Protein AF-A0A967Z8V7-F1 (afdb_monomer_lite)

Secondary structure (DSSP, 8-state):
-PPP-THHHHHHHHHHTTT-------TT-TT--GGG-SEE-----TTGGGSHHHHHHHHHHHHHHSEESS-HHHHHHHSSTTHHHHHHHH-

Sequence (91 aa):
MPEPDADQAVVGEALARRGVEAELCVWNDPAIDWASYALCLLRTPWDYYRAPDAFLAWLAQTDSLTRLQNPLRTVRWNVHKSYLLELAREG

Foldseek 3Di:
DPPPPPCPVVVCVVCVVVVHDDDDDQLPDPVDDLLVDQEDEDDCNVCCVVPVVVVLVSLVVSVVRHHYPCDSVNCVCVVDPCVVVVVVVVD

Radius of gyration: 14.92 Å; chains: 1; bounding box: 36×37×38 Å

Structure (mmCIF, N/CA/C/O backbone):
data_AF-A0A967Z8V7-F1
#
_entry.id   AF-A0A967Z8V7-F1
#
loop_
_atom_site.group_PDB
_atom_site.id
_atom_site.type_symbol
_atom_site.label_atom_id
_atom_site.label_alt_id
_atom_site.label_comp_id
_atom_site.label_asym_id
_atom_site.label_entity_id
_atom_site.label_seq_id
_atom_site.pdbx_PDB_ins_code
_atom_site.Cartn_x
_atom_site.Cartn_y
_atom_site.Cartn_z
_atom_site.occupancy
_atom_site.B_iso_or_equiv
_atom_site.auth_seq_id
_atom_site.auth_comp_id
_atom_site.auth_asym_id
_atom_site.auth_atom_id
_atom_site.pdbx_PDB_model_num
ATOM 1 N N . MET A 1 1 ? 0.420 20.974 -9.749 1.00 44.22 1 MET A N 1
ATOM 2 C CA . MET A 1 1 ? -0.392 20.212 -8.778 1.00 44.22 1 MET A CA 1
ATOM 3 C C . MET A 1 1 ? -0.587 18.836 -9.389 1.00 44.22 1 MET A C 1
ATOM 5 O O . MET A 1 1 ? -0.828 18.824 -10.592 1.00 44.22 1 MET A O 1
ATOM 9 N N . PRO A 1 2 ? -0.400 17.714 -8.671 1.00 54.78 2 PRO A N 1
ATOM 10 C CA . PRO A 1 2 ? -0.834 16.431 -9.214 1.00 54.78 2 PRO A CA 1
ATOM 11 C C . PRO A 1 2 ? -2.314 16.579 -9.580 1.00 54.78 2 PRO A C 1
ATOM 13 O O . PRO A 1 2 ? -3.055 17.238 -8.846 1.00 54.78 2 PRO A O 1
ATOM 16 N N . GLU A 1 3 ? -2.717 16.075 -10.741 1.00 62.28 3 GLU A N 1
ATOM 17 C CA . GLU A 1 3 ? -4.131 16.069 -11.108 1.00 62.28 3 GLU A CA 1
ATOM 18 C C . GLU A 1 3 ? -4.918 15.324 -10.015 1.00 62.28 3 GLU A C 1
ATOM 20 O O . GLU A 1 3 ? -4.439 14.290 -9.534 1.00 62.28 3 GLU A O 1
ATOM 25 N N . PRO A 1 4 ? -6.075 15.848 -9.567 1.00 69.12 4 PRO A N 1
ATOM 26 C CA . PRO A 1 4 ? -6.927 15.121 -8.638 1.00 69.12 4 PRO A CA 1
ATOM 27 C C . PRO A 1 4 ? -7.304 13.772 -9.258 1.00 69.12 4 PRO A C 1
ATOM 29 O O . PRO A 1 4 ? -7.696 13.731 -10.425 1.00 69.12 4 PRO A O 1
ATOM 32 N N . ASP A 1 5 ? -7.193 12.681 -8.496 1.00 81.81 5 ASP A N 1
ATOM 33 C CA . ASP A 1 5 ? -7.662 11.370 -8.952 1.00 81.81 5 ASP A CA 1
ATOM 34 C C . ASP A 1 5 ? -9.179 11.446 -9.184 1.00 81.81 5 ASP A C 1
ATOM 36 O O . ASP A 1 5 ? -9.960 11.548 -8.236 1.00 81.81 5 ASP A O 1
ATOM 40 N N . ALA A 1 6 ? -9.595 11.424 -10.453 1.00 85.00 6 ALA A N 1
ATOM 41 C CA . ALA A 1 6 ? -10.999 11.517 -10.844 1.00 85.00 6 ALA A CA 1
ATOM 42 C C . ALA A 1 6 ? -11.844 10.369 -10.263 1.00 85.00 6 ALA A C 1
ATOM 44 O O . ALA A 1 6 ? -13.044 10.538 -10.035 1.00 85.00 6 ALA A O 1
ATOM 45 N N . ASP A 1 7 ? -11.218 9.228 -9.964 1.00 89.12 7 ASP A N 1
ATOM 46 C CA . ASP A 1 7 ? -11.896 8.080 -9.375 1.00 89.12 7 ASP A CA 1
ATOM 47 C C . ASP A 1 7 ? -12.125 8.243 -7.867 1.00 89.12 7 ASP A C 1
ATOM 49 O O . ASP A 1 7 ? -12.960 7.532 -7.304 1.00 89.12 7 ASP A O 1
ATOM 53 N N . GLN A 1 8 ? -11.409 9.151 -7.192 1.00 88.00 8 GLN A N 1
ATOM 54 C CA . GLN A 1 8 ? -11.413 9.255 -5.731 1.00 88.00 8 GLN A CA 1
ATOM 55 C C . GLN A 1 8 ? -12.830 9.432 -5.174 1.00 88.00 8 GLN A C 1
ATOM 57 O O . GLN A 1 8 ? -13.227 8.711 -4.257 1.00 88.00 8 GLN A O 1
ATOM 62 N N . ALA A 1 9 ? -13.604 10.361 -5.742 1.00 89.81 9 ALA A N 1
ATOM 63 C CA . ALA A 1 9 ? -14.972 10.625 -5.302 1.00 89.81 9 ALA A CA 1
ATOM 64 C C . ALA A 1 9 ? -15.886 9.416 -5.554 1.00 89.81 9 ALA A C 1
ATOM 66 O O . ALA A 1 9 ? -16.598 8.971 -4.657 1.00 89.81 9 ALA A O 1
ATOM 67 N N . VAL A 1 10 ? -15.805 8.825 -6.750 1.00 93.25 10 VAL A N 1
ATOM 68 C CA . VAL A 1 10 ? -16.642 7.684 -7.151 1.00 93.25 10 VAL A CA 1
ATOM 69 C C . VAL A 1 10 ? -16.373 6.461 -6.270 1.00 93.25 10 VAL A C 1
ATOM 71 O O . VAL A 1 10 ? -17.309 5.790 -5.823 1.00 93.25 10 VAL A O 1
ATOM 74 N N . VAL A 1 11 ? -15.100 6.174 -5.993 1.00 92.25 11 VAL A N 1
ATOM 75 C CA . VAL A 1 11 ? -14.684 5.072 -5.119 1.00 92.25 11 VAL A CA 1
ATOM 76 C C . VAL A 1 11 ? -15.103 5.349 -3.677 1.00 92.25 11 VAL A C 1
ATOM 78 O O . VAL A 1 11 ? -15.697 4.470 -3.051 1.00 92.25 11 VAL A O 1
ATOM 81 N N . GLY A 1 12 ? -14.875 6.565 -3.172 1.00 93.00 12 GLY A N 1
ATOM 82 C CA . GLY A 1 12 ? -15.287 6.974 -1.828 1.00 93.00 12 GLY A CA 1
ATOM 83 C C . GLY A 1 12 ? -16.793 6.811 -1.605 1.00 93.00 12 GLY A C 1
ATOM 84 O O . GLY A 1 12 ? -17.215 6.154 -0.656 1.00 93.00 12 GLY A O 1
ATOM 85 N N . GLU A 1 13 ? -17.622 7.299 -2.530 1.00 94.56 13 GLU A N 1
ATOM 86 C CA . GLU A 1 13 ? -19.081 7.139 -2.473 1.00 94.56 13 GLU A CA 1
ATOM 87 C C . GLU A 1 13 ? -19.522 5.670 -2.561 1.00 94.56 13 GLU A C 1
ATOM 89 O O . GLU A 1 13 ? -20.488 5.244 -1.919 1.00 94.56 13 GLU A O 1
ATOM 94 N N . ALA A 1 14 ? -18.848 4.860 -3.381 1.00 95.75 14 ALA A N 1
ATOM 95 C CA . ALA A 1 14 ? -19.144 3.436 -3.501 1.00 95.75 14 ALA A CA 1
ATOM 96 C C . ALA A 1 14 ? -18.814 2.648 -2.223 1.00 95.75 14 ALA A C 1
ATOM 98 O O . ALA A 1 14 ? -19.537 1.693 -1.913 1.00 95.75 14 ALA A O 1
ATOM 99 N N . LEU A 1 15 ? -17.759 3.040 -1.503 1.00 95.31 15 LEU A N 1
ATOM 100 C CA . LEU A 1 15 ? -17.374 2.482 -0.206 1.00 95.31 15 LEU A CA 1
ATOM 101 C C . LEU A 1 15 ? -18.334 2.943 0.897 1.00 95.31 15 LEU A C 1
ATOM 103 O O . LEU A 1 15 ? -18.891 2.100 1.602 1.00 95.31 15 LEU A O 1
ATOM 107 N N . ALA A 1 16 ? -18.648 4.239 0.955 1.00 95.94 16 ALA A N 1
ATOM 108 C CA . ALA A 1 16 ? -19.586 4.800 1.925 1.00 95.94 16 ALA A CA 1
ATOM 109 C C . ALA A 1 16 ? -20.983 4.160 1.822 1.00 95.94 16 ALA A C 1
ATOM 111 O O . ALA A 1 16 ? -21.565 3.763 2.830 1.00 95.94 16 ALA A O 1
ATOM 112 N N . ARG A 1 17 ? -21.500 3.943 0.601 1.00 97.88 17 ARG A N 1
ATOM 113 C CA . ARG A 1 17 ? -22.774 3.220 0.379 1.00 97.88 17 ARG A CA 1
ATOM 114 C C . ARG A 1 17 ? -22.766 1.771 0.872 1.00 97.88 17 ARG A C 1
ATOM 116 O O . ARG A 1 17 ? -23.830 1.190 1.054 1.00 97.88 17 ARG A O 1
ATOM 123 N N . ARG A 1 18 ? -21.586 1.178 1.060 1.00 97.19 18 ARG A N 1
ATOM 124 C CA . ARG A 1 18 ? -21.396 -0.168 1.623 1.00 97.19 18 ARG A CA 1
ATOM 125 C C . ARG A 1 18 ? -21.083 -0.140 3.123 1.00 97.19 18 ARG A C 1
ATOM 127 O O . ARG A 1 18 ? -20.786 -1.189 3.681 1.00 97.19 18 ARG A O 1
ATOM 134 N N . GLY A 1 19 ? -21.148 1.030 3.763 1.00 97.50 19 GLY A N 1
ATOM 135 C CA . GLY A 1 19 ? -20.816 1.206 5.177 1.00 97.50 19 GLY A CA 1
ATOM 136 C C . GLY A 1 19 ? -19.319 1.116 5.473 1.00 97.50 19 GLY A C 1
ATOM 137 O O . GLY A 1 19 ? -18.948 0.840 6.608 1.00 97.50 19 GLY A O 1
ATOM 138 N N . VAL A 1 20 ? -18.463 1.306 4.463 1.00 97.00 20 VAL A N 1
ATOM 139 C CA . VAL A 1 20 ? -17.007 1.320 4.626 1.00 97.00 20 VAL A CA 1
ATOM 140 C C . VAL A 1 20 ? -16.538 2.764 4.741 1.00 97.00 20 VAL A C 1
ATOM 142 O O . VAL A 1 20 ? -16.721 3.554 3.815 1.00 97.00 20 VAL A O 1
ATOM 145 N N . GLU A 1 21 ? -15.918 3.086 5.870 1.00 95.56 21 GLU A N 1
ATOM 146 C CA . GLU A 1 21 ? -15.173 4.326 6.056 1.00 95.56 21 GLU A CA 1
ATOM 147 C C . GLU A 1 21 ? -13.795 4.185 5.403 1.00 95.56 21 GLU A C 1
ATOM 149 O O . GLU A 1 21 ? -13.093 3.195 5.615 1.00 95.56 21 GLU A O 1
ATOM 154 N N . ALA A 1 22 ? -13.435 5.146 4.554 1.00 94.88 22 ALA A N 1
ATOM 155 C CA . ALA A 1 22 ? -12.178 5.142 3.823 1.00 94.88 22 ALA A CA 1
ATOM 156 C C . ALA A 1 22 ? -11.551 6.532 3.857 1.00 94.88 22 ALA A C 1
ATOM 158 O O . ALA A 1 22 ? -12.225 7.535 3.621 1.00 94.88 22 ALA A O 1
ATOM 159 N N . GLU A 1 23 ? -10.249 6.565 4.103 1.00 94.25 23 GLU A N 1
ATOM 160 C CA . GLU A 1 23 ? -9.452 7.780 4.166 1.00 94.25 23 GLU A CA 1
ATOM 161 C C . GLU A 1 23 ? -8.436 7.794 3.020 1.00 94.25 23 GLU A C 1
ATOM 163 O O . GLU A 1 23 ? -7.870 6.757 2.660 1.00 94.25 23 GLU A O 1
ATOM 168 N N . LEU A 1 24 ? -8.212 8.970 2.423 1.00 92.62 24 LEU A N 1
ATOM 169 C CA . LEU A 1 24 ? -7.117 9.151 1.478 1.00 92.62 24 LEU A CA 1
ATOM 170 C C . LEU A 1 24 ? -5.837 9.469 2.252 1.00 92.62 24 LEU A C 1
ATOM 172 O O . LEU A 1 24 ? -5.688 10.559 2.796 1.00 92.62 24 LEU A O 1
ATOM 176 N N . CYS A 1 25 ? -4.899 8.533 2.220 1.00 93.88 25 CYS A N 1
ATOM 177 C CA . CYS A 1 25 ? -3.628 8.633 2.921 1.00 93.88 25 CYS A CA 1
ATOM 178 C C . CYS A 1 25 ? -2.476 8.909 1.946 1.00 93.88 25 CYS A C 1
ATOM 180 O O . CYS A 1 25 ? -2.398 8.313 0.867 1.00 93.88 25 CYS A O 1
ATOM 182 N N . VAL A 1 26 ? -1.541 9.771 2.345 1.00 93.69 26 VAL A N 1
ATOM 183 C CA . VAL A 1 26 ? -0.270 9.967 1.637 1.00 93.69 26 VAL A CA 1
ATOM 184 C C . VAL A 1 26 ? 0.716 8.901 2.117 1.00 93.69 26 VAL A C 1
ATOM 186 O O . VAL A 1 26 ? 1.003 8.805 3.303 1.00 93.69 26 VAL A O 1
ATOM 189 N N . TRP A 1 27 ? 1.229 8.073 1.204 1.00 94.81 27 TRP A N 1
ATOM 190 C CA . TRP A 1 27 ? 1.980 6.861 1.566 1.00 94.81 27 TRP A CA 1
ATOM 191 C C . TRP A 1 27 ? 3.225 7.131 2.428 1.00 94.81 27 TRP A C 1
ATOM 193 O O . TRP A 1 27 ? 3.543 6.347 3.315 1.00 94.81 27 TRP A O 1
ATOM 203 N N . ASN A 1 28 ? 3.917 8.245 2.190 1.00 92.88 28 ASN A N 1
ATOM 204 C CA . ASN A 1 28 ? 5.133 8.632 2.904 1.00 92.88 28 ASN A CA 1
ATOM 205 C C . ASN A 1 28 ? 4.893 9.656 4.022 1.00 92.88 28 ASN A C 1
ATOM 207 O O . ASN A 1 28 ? 5.858 10.253 4.500 1.00 92.88 28 ASN A O 1
ATOM 211 N N . ASP A 1 29 ? 3.642 9.872 4.434 1.00 95.50 29 ASP A N 1
ATOM 212 C CA . ASP A 1 29 ? 3.343 10.702 5.595 1.00 95.50 29 ASP A CA 1
ATOM 213 C C . ASP A 1 29 ? 3.669 9.926 6.887 1.00 95.50 29 ASP A C 1
ATOM 215 O O . ASP A 1 29 ? 3.031 8.906 7.175 1.00 95.50 29 ASP A O 1
ATOM 219 N N . PRO A 1 30 ? 4.661 10.374 7.681 1.00 94.62 30 PRO A N 1
ATOM 220 C CA . PRO A 1 30 ? 5.060 9.686 8.904 1.00 94.62 30 PRO A CA 1
ATOM 221 C C . PRO A 1 30 ? 4.017 9.780 10.027 1.00 94.62 30 PRO A C 1
ATOM 223 O O . PRO A 1 30 ? 4.175 9.100 11.038 1.00 94.62 30 PRO A O 1
ATOM 226 N N . ALA A 1 31 ? 2.987 10.623 9.894 1.00 96.88 31 ALA A N 1
ATOM 227 C CA . ALA A 1 31 ? 1.929 10.762 10.891 1.00 96.88 31 ALA A CA 1
ATOM 228 C C . ALA A 1 31 ? 0.869 9.648 10.819 1.00 96.88 31 ALA A C 1
ATOM 230 O O . ALA A 1 31 ? 0.055 9.528 11.735 1.00 96.88 31 ALA A O 1
ATOM 231 N N . ILE A 1 32 ? 0.864 8.841 9.753 1.00 97.50 32 ILE A N 1
ATOM 232 C CA . ILE A 1 32 ? -0.166 7.824 9.522 1.00 97.50 32 ILE A CA 1
ATOM 233 C C . ILE A 1 32 ? 0.191 6.523 10.244 1.00 97.50 32 ILE A C 1
ATOM 235 O O . ILE A 1 32 ? 1.188 5.868 9.933 1.00 97.50 32 ILE A O 1
ATOM 239 N N . ASP A 1 33 ? -0.670 6.109 11.176 1.00 97.19 33 ASP A N 1
ATOM 240 C CA . ASP A 1 33 ? -0.585 4.800 11.823 1.00 97.19 33 ASP A CA 1
ATOM 241 C C . ASP A 1 33 ? -1.269 3.725 10.969 1.00 97.19 33 ASP A C 1
ATOM 243 O O . ASP A 1 33 ? -2.466 3.454 11.093 1.00 97.19 33 ASP A O 1
ATOM 247 N N . TRP A 1 34 ? -0.492 3.077 10.103 1.00 97.38 34 TRP A N 1
ATOM 248 C CA . TRP A 1 34 ? -0.986 2.022 9.217 1.00 97.38 34 TRP A CA 1
ATOM 249 C C . TRP A 1 34 ? -1.571 0.807 9.953 1.00 97.38 34 TRP A C 1
ATOM 251 O O . TRP A 1 34 ? -2.405 0.112 9.375 1.00 97.38 34 TRP A O 1
ATOM 261 N N . ALA A 1 35 ? -1.178 0.552 11.207 1.00 97.62 35 ALA A N 1
ATOM 262 C CA . ALA A 1 35 ? -1.706 -0.564 11.995 1.00 97.62 35 ALA A CA 1
ATOM 263 C C . ALA A 1 35 ? -3.148 -0.321 12.478 1.00 97.62 35 ALA A C 1
ATOM 265 O O . ALA A 1 35 ? -3.845 -1.268 12.844 1.00 97.62 35 ALA A O 1
ATOM 266 N N . SER A 1 36 ? -3.611 0.934 12.460 1.00 97.50 36 SER A N 1
ATOM 267 C CA . SER A 1 36 ? -4.984 1.298 12.831 1.00 97.50 36 SER A CA 1
ATOM 268 C C . SER A 1 36 ? -6.023 0.949 11.755 1.00 97.50 36 SER A C 1
ATOM 270 O O . SER A 1 36 ? -7.214 0.839 12.054 1.00 97.50 36 SER A O 1
ATOM 272 N N . TYR A 1 37 ? -5.591 0.716 10.511 1.00 97.81 37 TYR A N 1
ATOM 273 C CA . TYR A 1 37 ? -6.474 0.375 9.397 1.00 97.81 37 TYR A CA 1
ATOM 274 C C . TYR A 1 37 ? -6.628 -1.140 9.257 1.00 97.81 37 TYR A C 1
ATOM 276 O O . TYR A 1 37 ? -5.661 -1.895 9.327 1.00 97.81 37 TYR A O 1
ATOM 284 N N . ALA A 1 38 ? -7.843 -1.599 8.953 1.00 96.75 38 ALA A N 1
ATOM 285 C CA . ALA A 1 38 ? -8.099 -3.013 8.660 1.00 96.75 38 ALA A CA 1
ATOM 286 C C . ALA A 1 38 ? -7.616 -3.444 7.259 1.00 96.75 38 ALA A C 1
ATOM 288 O O . ALA A 1 38 ? -7.418 -4.635 7.006 1.00 96.75 38 ALA A O 1
ATOM 289 N N . LEU A 1 39 ? -7.485 -2.489 6.332 1.00 96.81 39 LEU A N 1
ATOM 290 C CA . LEU A 1 39 ? -7.080 -2.723 4.951 1.00 96.81 39 LEU A CA 1
ATOM 291 C C . LEU A 1 39 ? -6.463 -1.457 4.352 1.00 96.81 39 LEU A C 1
ATOM 293 O O . LEU A 1 39 ? -6.993 -0.364 4.530 1.00 96.81 39 LEU A O 1
ATOM 297 N N . CYS A 1 40 ? -5.396 -1.623 3.575 1.00 97.00 40 CYS A N 1
ATOM 298 C CA . CYS A 1 40 ? -4.788 -0.571 2.768 1.00 97.00 40 CYS A CA 1
ATOM 299 C C . CYS A 1 40 ? -4.895 -0.929 1.276 1.00 97.00 40 CYS A C 1
ATOM 301 O O . CYS A 1 40 ? -4.612 -2.056 0.854 1.00 97.00 40 CYS A O 1
ATOM 303 N N . LEU A 1 41 ? -5.336 0.035 0.468 1.00 95.25 41 LEU A N 1
ATOM 304 C CA . LEU A 1 41 ? -5.512 -0.098 -0.976 1.00 95.25 41 LEU A CA 1
ATOM 305 C C . LEU A 1 41 ? -4.577 0.879 -1.687 1.00 95.25 41 LEU A C 1
ATOM 307 O O . LEU A 1 41 ? -4.710 2.092 -1.526 1.00 95.25 41 LEU A O 1
ATOM 311 N N . LEU A 1 42 ? -3.676 0.364 -2.527 1.00 93.94 42 LEU A N 1
ATOM 312 C CA . LEU A 1 42 ? -2.901 1.222 -3.414 1.00 93.94 42 LEU A CA 1
ATOM 313 C C . LEU A 1 42 ? -3.803 1.723 -4.535 1.00 93.94 42 LEU A C 1
ATOM 315 O O . LEU A 1 42 ? -4.335 0.948 -5.331 1.00 93.94 42 LEU A O 1
ATOM 319 N N . ARG A 1 43 ? -3.947 3.042 -4.594 1.00 91.69 43 ARG A N 1
ATOM 320 C CA . ARG A 1 43 ? -4.624 3.746 -5.680 1.00 91.69 43 ARG A CA 1
ATOM 321 C C . ARG A 1 43 ? -3.583 4.471 -6.514 1.00 91.69 43 ARG A C 1
ATOM 323 O O . ARG A 1 43 ? -2.987 3.889 -7.413 1.00 91.69 43 ARG A O 1
ATOM 330 N N . THR A 1 44 ? -3.310 5.714 -6.154 1.00 8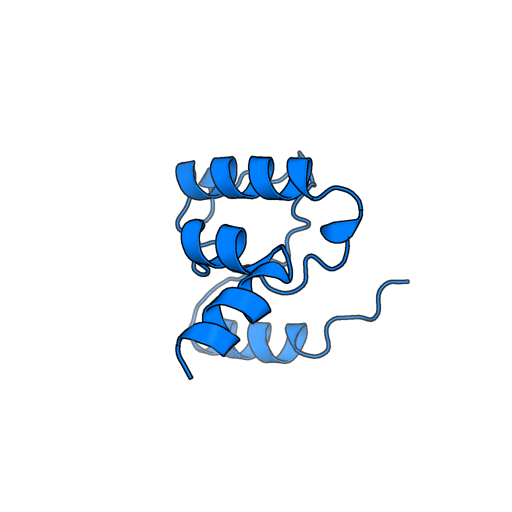9.38 44 THR A N 1
ATOM 331 C CA . THR A 1 44 ? -2.561 6.657 -6.978 1.00 89.38 44 THR A CA 1
ATOM 332 C C . THR A 1 44 ? -1.333 7.224 -6.260 1.00 89.38 44 THR A C 1
ATOM 334 O O . THR A 1 44 ? -1.230 8.445 -6.113 1.00 89.38 44 THR A O 1
ATOM 337 N N . PRO A 1 45 ? -0.366 6.395 -5.810 1.00 85.69 45 PRO A N 1
ATOM 338 C CA . PRO A 1 45 ? 0.911 6.887 -5.292 1.00 85.69 45 PRO A CA 1
ATOM 339 C C . PRO A 1 45 ? 1.794 7.360 -6.460 1.00 85.69 45 PRO A C 1
ATOM 341 O O . PRO A 1 45 ? 2.852 6.798 -6.725 1.00 85.69 45 PRO A O 1
ATOM 344 N N . TRP A 1 46 ? 1.326 8.342 -7.236 1.00 85.75 46 TRP A N 1
ATOM 345 C CA . TRP A 1 46 ? 1.910 8.715 -8.528 1.00 85.75 46 TRP A CA 1
ATOM 346 C C . TRP A 1 46 ? 3.377 9.122 -8.440 1.00 85.75 46 TRP A C 1
ATOM 348 O O . TRP A 1 46 ? 4.076 9.052 -9.441 1.00 85.75 46 TRP A O 1
ATOM 358 N N . ASP A 1 47 ? 3.860 9.536 -7.274 1.00 88.88 47 ASP A N 1
ATOM 359 C CA . ASP A 1 47 ? 5.234 9.960 -7.045 1.00 88.88 47 ASP A CA 1
ATOM 360 C C . ASP A 1 47 ? 6.200 8.815 -6.699 1.00 88.88 47 ASP A C 1
ATOM 362 O O . ASP A 1 47 ? 7.400 9.073 -6.586 1.00 88.88 47 ASP A O 1
ATOM 366 N N . TYR A 1 48 ? 5.734 7.559 -6.611 1.00 90.25 48 TYR A N 1
ATOM 367 C CA . TYR A 1 48 ? 6.568 6.415 -6.215 1.00 90.25 48 TYR A CA 1
ATOM 368 C C . TYR A 1 48 ? 7.847 6.287 -7.054 1.00 90.25 48 TYR A C 1
ATOM 370 O O . TYR A 1 48 ? 8.904 5.913 -6.548 1.00 90.25 48 TYR A O 1
ATOM 378 N N . TYR A 1 49 ? 7.773 6.622 -8.347 1.00 89.50 49 TYR A N 1
ATOM 379 C CA . TYR A 1 49 ? 8.893 6.495 -9.280 1.00 89.50 49 TYR A CA 1
ATOM 380 C C . TYR A 1 49 ? 10.059 7.435 -8.944 1.00 89.50 49 TYR A C 1
ATOM 382 O O . TYR A 1 49 ? 11.162 7.245 -9.452 1.00 89.50 49 TYR A O 1
ATOM 390 N N . ARG A 1 50 ? 9.831 8.455 -8.106 1.00 92.81 50 ARG A N 1
ATOM 391 C CA . ARG A 1 50 ? 10.879 9.364 -7.625 1.00 92.81 50 ARG A CA 1
ATOM 392 C C . ARG A 1 50 ? 11.733 8.727 -6.532 1.00 92.81 50 ARG A C 1
ATOM 394 O O . ARG A 1 50 ? 12.869 9.149 -6.348 1.00 92.81 50 ARG A O 1
ATOM 401 N N . ALA A 1 51 ? 11.199 7.731 -5.825 1.00 93.31 51 ALA A N 1
ATOM 402 C CA . ALA A 1 51 ? 11.874 7.030 -4.739 1.00 93.31 51 ALA A CA 1
ATOM 403 C C . ALA A 1 51 ? 11.408 5.558 -4.660 1.00 93.31 51 ALA A C 1
ATOM 405 O O . ALA A 1 51 ? 10.772 5.162 -3.680 1.00 93.31 51 ALA A O 1
ATOM 406 N N . PRO A 1 52 ? 11.706 4.729 -5.681 1.00 93.12 52 PRO A N 1
ATOM 407 C CA . PRO A 1 52 ? 11.163 3.374 -5.791 1.00 93.12 52 PRO A CA 1
ATOM 408 C C . PRO A 1 52 ? 11.581 2.463 -4.630 1.00 93.12 52 PRO A C 1
ATOM 410 O O . PRO A 1 52 ? 10.756 1.698 -4.135 1.00 93.12 52 PRO A O 1
ATOM 413 N N . ASP A 1 53 ? 12.819 2.577 -4.142 1.00 95.12 53 ASP A N 1
ATOM 414 C CA . ASP A 1 53 ? 13.296 1.778 -3.005 1.00 95.12 53 ASP A CA 1
ATOM 415 C C . ASP A 1 53 ? 12.565 2.146 -1.709 1.00 95.12 53 ASP A C 1
ATOM 417 O O . ASP A 1 53 ? 12.154 1.265 -0.955 1.00 95.12 53 ASP A O 1
ATOM 421 N N . ALA A 1 54 ? 12.340 3.445 -1.478 1.00 96.50 54 ALA A N 1
ATOM 422 C CA . ALA A 1 54 ? 11.577 3.925 -0.328 1.00 96.50 54 ALA A CA 1
ATOM 423 C C . ALA A 1 54 ? 10.116 3.466 -0.402 1.00 96.50 54 ALA A C 1
ATOM 425 O O . ALA A 1 54 ? 9.563 3.012 0.596 1.00 96.50 54 ALA A O 1
ATOM 426 N N . PHE A 1 55 ? 9.514 3.512 -1.593 1.00 96.56 55 PHE A N 1
ATOM 427 C CA . PHE A 1 55 ? 8.166 3.003 -1.824 1.00 96.56 55 PHE A CA 1
ATOM 428 C C . PHE A 1 55 ? 8.064 1.501 -1.545 1.00 96.56 55 PHE A C 1
ATOM 430 O O . PHE A 1 55 ? 7.150 1.076 -0.847 1.00 96.56 55 PHE A O 1
ATOM 437 N N . LEU A 1 56 ? 9.011 0.689 -2.028 1.00 96.19 56 LEU A N 1
ATOM 438 C CA . LEU A 1 56 ? 9.028 -0.757 -1.779 1.00 96.19 56 LEU A CA 1
ATOM 439 C C . LEU A 1 56 ? 9.287 -1.114 -0.309 1.00 96.19 56 LEU A C 1
ATOM 441 O O . LEU A 1 56 ? 8.754 -2.119 0.172 1.00 96.19 56 LEU A O 1
ATOM 445 N N . ALA A 1 57 ? 10.101 -0.319 0.388 1.00 97.19 57 ALA A N 1
ATOM 446 C CA . ALA A 1 57 ? 10.336 -0.464 1.820 1.00 97.19 57 ALA A CA 1
ATOM 447 C C . ALA A 1 57 ? 9.069 -0.142 2.623 1.00 97.19 57 ALA A C 1
ATOM 449 O O . ALA A 1 57 ? 8.662 -0.954 3.454 1.00 97.19 57 ALA A O 1
ATOM 450 N N . TRP A 1 58 ? 8.408 0.978 2.315 1.00 97.06 58 TRP A N 1
ATOM 451 C CA . TRP A 1 58 ? 7.114 1.337 2.896 1.00 97.06 58 TRP A CA 1
ATOM 452 C C . TRP A 1 58 ? 6.072 0.244 2.647 1.00 97.06 58 TRP A C 1
ATOM 454 O O . TRP A 1 58 ? 5.465 -0.247 3.587 1.00 97.06 58 TRP A O 1
ATOM 464 N N . LEU A 1 59 ? 5.943 -0.229 1.406 1.00 96.81 59 LEU A N 1
ATOM 465 C CA . LEU A 1 59 ? 5.024 -1.308 1.040 1.00 96.81 59 LEU A CA 1
ATOM 466 C C . LEU A 1 59 ? 5.230 -2.568 1.880 1.00 96.81 59 LEU A C 1
ATOM 468 O O . LEU A 1 59 ? 4.264 -3.164 2.343 1.00 96.81 59 LEU A O 1
ATOM 472 N N . ALA A 1 60 ? 6.485 -2.975 2.083 1.00 97.62 60 ALA A N 1
ATOM 473 C CA . ALA A 1 60 ? 6.808 -4.135 2.905 1.00 97.62 60 ALA A CA 1
ATOM 474 C C . ALA A 1 60 ? 6.491 -3.904 4.389 1.00 97.62 60 ALA A C 1
ATOM 476 O O . ALA A 1 60 ? 6.007 -4.814 5.059 1.00 97.62 60 ALA A O 1
ATOM 477 N N . GLN A 1 61 ? 6.740 -2.695 4.895 1.00 97.25 61 GLN A N 1
ATOM 478 C CA . GLN A 1 61 ? 6.375 -2.322 6.256 1.00 97.25 61 GLN A CA 1
ATOM 479 C C . GLN A 1 61 ? 4.853 -2.341 6.436 1.00 97.25 61 GLN A C 1
ATOM 481 O O . GLN A 1 61 ? 4.363 -2.998 7.350 1.00 97.25 61 GLN A O 1
ATOM 486 N N . THR A 1 62 ? 4.096 -1.694 5.553 1.00 97.25 62 THR A N 1
ATOM 487 C CA . THR A 1 62 ? 2.631 -1.646 5.614 1.00 97.25 62 THR A CA 1
ATOM 488 C C . THR A 1 62 ? 2.012 -3.040 5.496 1.00 97.25 62 THR A C 1
ATOM 490 O O . THR A 1 62 ? 1.108 -3.339 6.267 1.00 97.25 62 THR A O 1
ATOM 493 N N . ASP A 1 63 ? 2.534 -3.922 4.632 1.00 97.19 63 ASP A N 1
ATOM 494 C CA . ASP A 1 63 ? 2.097 -5.332 4.519 1.00 97.19 63 ASP A CA 1
ATOM 495 C C . ASP A 1 63 ? 2.286 -6.128 5.820 1.00 97.19 63 ASP A C 1
ATOM 497 O O . ASP A 1 63 ? 1.541 -7.065 6.094 1.00 97.19 63 ASP A O 1
ATOM 501 N N . SER A 1 64 ? 3.263 -5.742 6.649 1.00 97.56 64 SER A N 1
ATOM 502 C CA . SER A 1 64 ? 3.466 -6.347 7.971 1.00 97.56 64 SER A CA 1
ATOM 503 C C . SER A 1 64 ? 2.536 -5.799 9.060 1.00 97.56 64 SER A C 1
ATOM 505 O O . SER A 1 64 ? 2.372 -6.445 10.094 1.00 97.56 64 SER A O 1
ATOM 507 N N . LEU A 1 65 ? 1.938 -4.621 8.845 1.00 97.75 65 LEU A N 1
ATOM 508 C CA . LEU A 1 65 ? 1.115 -3.908 9.830 1.00 97.75 65 LEU A CA 1
ATOM 509 C C . LEU A 1 65 ? -0.385 -4.059 9.561 1.00 97.75 65 LEU A C 1
ATOM 511 O O . LEU A 1 65 ? -1.178 -4.101 10.497 1.00 97.75 65 LEU A O 1
ATOM 515 N N . THR A 1 66 ? -0.779 -4.136 8.292 1.00 97.31 66 THR A N 1
ATOM 516 C CA . THR A 1 66 ? -2.172 -4.250 7.860 1.00 97.31 66 THR A CA 1
ATOM 517 C C . THR A 1 66 ? -2.281 -5.061 6.572 1.00 97.31 66 THR A C 1
ATOM 519 O O . THR A 1 66 ? -1.299 -5.353 5.892 1.00 97.31 66 THR A O 1
ATOM 522 N N . ARG A 1 67 ? -3.507 -5.433 6.204 1.00 97.12 67 ARG A N 1
ATOM 523 C CA . ARG A 1 67 ? -3.776 -6.167 4.972 1.00 97.12 67 ARG A CA 1
ATOM 524 C C . ARG A 1 67 ? -3.662 -5.244 3.760 1.00 97.12 67 ARG A C 1
ATOM 526 O O . ARG A 1 67 ? -4.501 -4.365 3.567 1.00 97.12 67 ARG A O 1
ATOM 533 N N . LEU A 1 68 ? -2.711 -5.521 2.870 1.00 96.75 68 LEU A N 1
ATOM 534 C CA . LEU A 1 68 ? -2.675 -4.900 1.547 1.00 96.75 68 LEU A CA 1
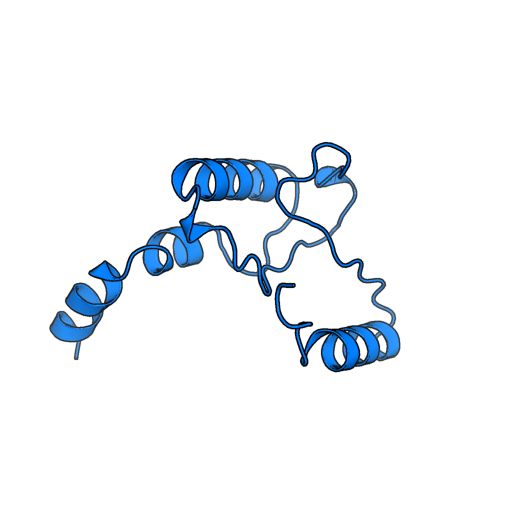ATOM 535 C C . LEU A 1 68 ? -3.648 -5.582 0.581 1.00 96.75 68 LEU A C 1
ATOM 537 O O . LEU A 1 68 ? -3.569 -6.786 0.331 1.00 96.75 68 LEU A O 1
ATOM 541 N N . GLN A 1 69 ? -4.549 -4.803 -0.021 1.00 96.50 69 GLN A N 1
ATOM 542 C CA . GLN A 1 69 ? -5.448 -5.309 -1.062 1.00 96.50 69 GLN A CA 1
ATOM 543 C C . GLN A 1 69 ? -4.714 -5.579 -2.382 1.00 96.50 69 GLN A C 1
ATOM 545 O O . GLN A 1 69 ? -5.103 -6.479 -3.125 1.00 96.50 69 GLN A O 1
ATOM 550 N N . ASN A 1 70 ? -3.651 -4.825 -2.672 1.00 94.25 70 ASN A N 1
ATOM 551 C CA . ASN A 1 70 ? -2.706 -5.118 -3.746 1.00 94.25 70 ASN A CA 1
ATOM 552 C C . ASN A 1 70 ? -1.547 -5.916 -3.133 1.00 94.25 70 ASN A C 1
ATOM 554 O O . ASN A 1 70 ? -0.714 -5.309 -2.461 1.00 94.25 70 ASN A O 1
ATOM 558 N N . PRO A 1 71 ? -1.463 -7.247 -3.325 1.00 94.75 71 PRO A N 1
ATOM 559 C CA . PRO A 1 71 ? -0.463 -8.046 -2.627 1.00 94.75 71 PRO A CA 1
ATOM 560 C C . PRO A 1 71 ? 0.957 -7.561 -2.929 1.00 94.75 71 PRO A C 1
ATOM 562 O O . PRO A 1 71 ? 1.292 -7.326 -4.096 1.00 94.75 71 PRO A O 1
ATOM 565 N N . LEU A 1 72 ? 1.809 -7.485 -1.900 1.00 95.44 72 LEU A N 1
ATOM 566 C CA . LEU A 1 72 ? 3.189 -6.995 -2.005 1.00 95.44 72 LEU A CA 1
ATOM 567 C C . LEU A 1 72 ? 3.960 -7.636 -3.168 1.00 95.44 72 LEU A C 1
ATOM 569 O O . LEU A 1 72 ? 4.650 -6.949 -3.922 1.00 95.44 72 LEU A O 1
ATOM 573 N N . ARG A 1 73 ? 3.815 -8.956 -3.346 1.00 95.38 73 ARG A N 1
ATOM 574 C CA . ARG A 1 73 ? 4.453 -9.707 -4.438 1.00 95.38 73 ARG A CA 1
ATOM 575 C C . ARG A 1 73 ? 4.057 -9.171 -5.816 1.00 95.38 73 ARG A C 1
ATOM 577 O O . ARG A 1 73 ? 4.927 -8.996 -6.664 1.00 95.38 73 ARG A O 1
ATOM 584 N N . THR A 1 74 ? 2.771 -8.908 -6.033 1.00 95.19 74 THR A N 1
ATOM 585 C CA . THR A 1 74 ? 2.250 -8.399 -7.309 1.00 95.19 74 THR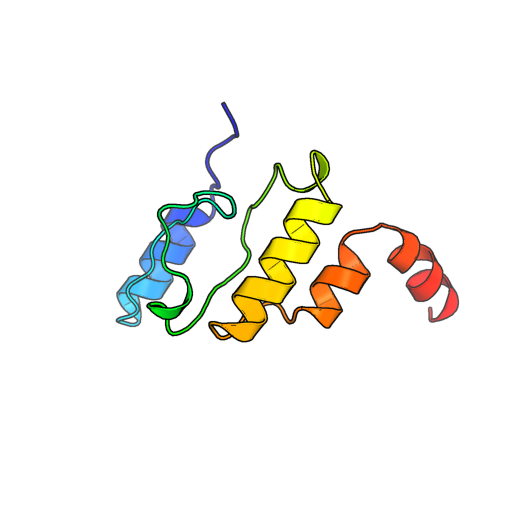 A CA 1
ATOM 586 C C . THR A 1 74 ? 2.784 -7.002 -7.588 1.00 95.19 74 THR A C 1
ATOM 588 O O . THR A 1 74 ? 3.229 -6.721 -8.698 1.00 95.19 74 THR A O 1
ATOM 591 N N . VAL A 1 75 ? 2.799 -6.139 -6.570 1.00 95.25 75 VAL A N 1
ATOM 592 C CA . VAL A 1 75 ? 3.299 -4.767 -6.710 1.00 95.25 75 VAL A CA 1
ATOM 593 C C . VAL A 1 75 ? 4.798 -4.765 -7.004 1.00 95.25 75 VAL A C 1
ATOM 595 O O . VAL A 1 75 ? 5.225 -4.110 -7.947 1.00 95.25 75 VAL A O 1
ATOM 598 N N . ARG A 1 76 ? 5.595 -5.562 -6.278 1.00 94.81 76 ARG A N 1
ATOM 599 C CA . ARG A 1 76 ? 7.041 -5.724 -6.528 1.00 94.81 76 ARG A CA 1
ATOM 600 C C . ARG A 1 76 ? 7.349 -6.204 -7.942 1.00 94.81 76 ARG A C 1
ATOM 602 O O . ARG A 1 76 ? 8.309 -5.739 -8.542 1.00 94.81 76 ARG A O 1
ATOM 609 N N . TRP A 1 77 ? 6.547 -7.126 -8.462 1.00 94.81 77 TRP A N 1
ATOM 610 C CA . TRP A 1 77 ? 6.700 -7.627 -9.824 1.00 94.81 77 TRP A CA 1
ATOM 611 C C . TRP A 1 77 ? 6.349 -6.563 -10.878 1.00 94.81 77 TRP A C 1
ATOM 613 O O . TRP A 1 77 ? 7.063 -6.406 -11.864 1.00 94.81 77 TRP A O 1
ATOM 623 N N . ASN A 1 78 ? 5.285 -5.789 -10.645 1.00 92.75 78 ASN A N 1
ATOM 624 C CA . ASN A 1 78 ? 4.777 -4.789 -11.586 1.00 92.75 78 ASN A CA 1
ATOM 625 C C . ASN A 1 78 ? 5.525 -3.438 -11.548 1.00 92.75 78 ASN A C 1
ATOM 627 O O . ASN A 1 78 ? 5.541 -2.727 -12.551 1.00 92.75 78 ASN A O 1
ATOM 631 N N . VAL A 1 79 ? 6.157 -3.073 -10.425 1.00 92.19 79 VAL A N 1
ATOM 632 C CA . VAL A 1 79 ? 6.734 -1.727 -10.214 1.00 92.19 79 VAL A CA 1
ATOM 633 C C . VAL A 1 79 ? 7.772 -1.346 -11.277 1.00 92.19 79 VAL A C 1
ATOM 635 O O . VAL A 1 79 ? 7.915 -0.171 -11.626 1.00 92.19 79 VAL A O 1
ATOM 638 N N . HIS A 1 80 ? 8.472 -2.347 -11.815 1.00 90.56 80 HIS A N 1
ATOM 639 C CA . HIS A 1 80 ? 9.455 -2.209 -12.876 1.00 90.56 80 HIS A CA 1
ATOM 640 C C . HIS A 1 80 ? 8.956 -2.891 -14.151 1.00 90.56 80 HIS A C 1
ATOM 642 O O . HIS A 1 80 ?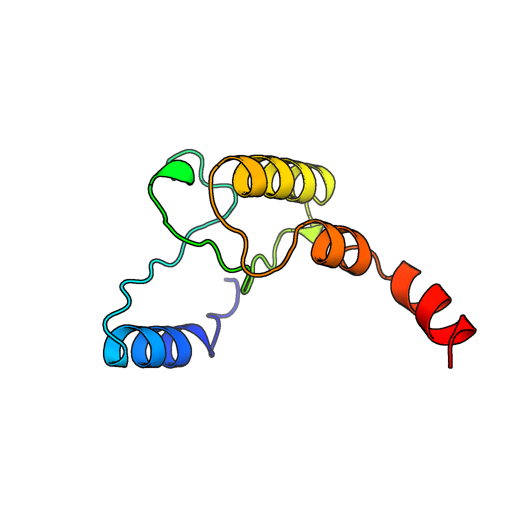 8.545 -4.045 -14.127 1.00 90.56 80 HIS A O 1
ATOM 648 N N . LYS A 1 81 ? 9.067 -2.224 -15.305 1.00 91.94 81 LYS A N 1
ATOM 649 C CA . LYS A 1 81 ? 8.508 -2.699 -16.588 1.00 91.94 81 LYS A CA 1
ATOM 650 C C . LYS A 1 81 ? 9.157 -3.971 -17.164 1.00 91.94 81 LYS A C 1
ATOM 652 O O . LYS A 1 81 ? 8.762 -4.412 -18.238 1.00 91.94 81 LYS A O 1
ATOM 657 N N . SER A 1 82 ? 10.117 -4.589 -16.474 1.00 92.50 82 SER A N 1
ATOM 658 C CA . SER A 1 82 ? 10.694 -5.885 -16.869 1.00 92.50 82 SER A CA 1
ATOM 659 C C . SER A 1 82 ? 9.661 -7.010 -16.908 1.00 92.50 82 SER A C 1
ATOM 661 O O . SER A 1 82 ? 9.875 -7.971 -17.640 1.00 92.50 82 SER A O 1
ATOM 663 N N . TYR A 1 83 ? 8.529 -6.871 -16.204 1.00 93.81 83 TYR A N 1
ATOM 664 C CA . TYR A 1 83 ? 7.408 -7.810 -16.313 1.00 93.81 83 TYR A CA 1
ATOM 665 C C . TYR A 1 83 ? 6.909 -7.977 -17.758 1.00 93.81 83 TYR A C 1
ATOM 667 O O . TYR A 1 83 ? 6.416 -9.040 -18.116 1.00 93.81 83 TYR A O 1
ATOM 675 N N . LEU A 1 84 ? 7.078 -6.965 -18.621 1.00 95.62 84 LEU A N 1
ATOM 676 C CA . LEU A 1 84 ? 6.709 -7.057 -20.037 1.00 95.62 84 LEU A CA 1
ATOM 677 C C . LEU A 1 84 ? 7.527 -8.120 -20.784 1.00 95.62 84 LEU A C 1
ATOM 679 O O . LEU A 1 84 ? 7.019 -8.726 -21.721 1.00 95.62 84 LEU A O 1
ATOM 683 N N . LEU A 1 85 ? 8.773 -8.365 -20.364 1.00 96.44 85 LEU A N 1
ATOM 684 C CA . LEU A 1 85 ? 9.621 -9.404 -20.951 1.00 96.44 85 LEU A CA 1
ATOM 685 C C . LEU A 1 85 ? 9.164 -10.804 -20.541 1.00 96.44 85 LEU A C 1
ATOM 687 O O . LEU A 1 85 ? 9.237 -11.718 -21.353 1.00 96.44 85 LEU A O 1
ATOM 691 N N . GLU A 1 86 ? 8.704 -10.981 -19.300 1.00 93.94 86 GLU A N 1
ATOM 692 C CA . GLU A 1 86 ? 8.095 -12.244 -18.864 1.00 93.94 86 GLU A CA 1
ATOM 693 C C . GLU A 1 86 ? 6.774 -12.490 -19.591 1.00 93.94 86 GLU A C 1
ATOM 695 O O . GLU A 1 86 ? 6.615 -13.544 -20.197 1.00 93.94 86 GLU A O 1
ATOM 700 N N . LEU A 1 87 ? 5.885 -11.491 -19.648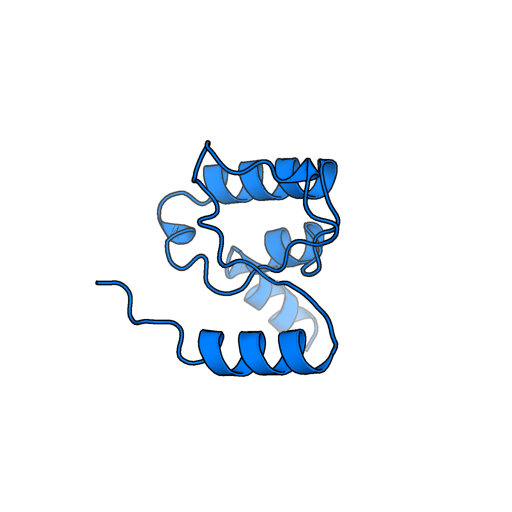 1.00 95.25 87 LEU A N 1
ATOM 701 C CA . LEU A 1 87 ? 4.618 -11.607 -20.376 1.00 95.25 87 LEU A CA 1
ATOM 702 C C . LEU A 1 87 ? 4.823 -11.954 -21.857 1.00 95.25 87 LEU A C 1
ATOM 704 O O . LEU A 1 87 ? 4.103 -12.788 -22.393 1.00 95.25 87 LEU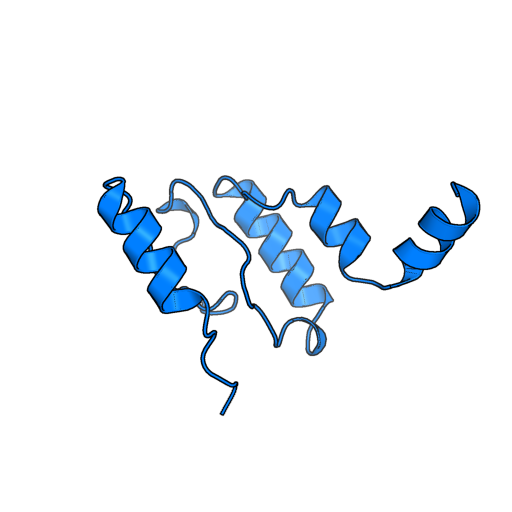 A O 1
ATOM 708 N N . ALA A 1 88 ? 5.825 -11.363 -22.516 1.00 96.44 88 ALA A N 1
ATOM 709 C CA . ALA A 1 88 ? 6.145 -11.670 -23.910 1.00 96.44 88 ALA A CA 1
ATOM 710 C C . ALA A 1 88 ? 6.696 -13.092 -24.123 1.00 96.44 88 ALA A C 1
ATOM 712 O O . ALA A 1 88 ? 6.650 -13.591 -25.243 1.00 96.44 88 ALA A O 1
ATOM 713 N N . ARG A 1 89 ? 7.249 -13.736 -23.086 1.00 95.75 89 ARG A N 1
ATOM 714 C CA . ARG A 1 89 ? 7.742 -15.125 -23.151 1.00 95.75 89 ARG A CA 1
ATOM 715 C C . ARG A 1 89 ? 6.639 -16.154 -22.913 1.00 95.75 89 ARG A C 1
ATOM 717 O O . ARG A 1 89 ? 6.824 -17.305 -23.294 1.00 95.75 89 ARG A O 1
ATOM 724 N N . GLU A 1 90 ? 5.556 -15.759 -22.251 1.00 93.12 90 GLU A N 1
ATOM 725 C CA . GLU A 1 90 ? 4.430 -16.630 -21.888 1.00 93.12 90 GLU A CA 1
ATOM 726 C C . GLU A 1 90 ? 3.224 -16.519 -22.843 1.00 93.12 90 GLU A C 1
ATOM 728 O O . GLU A 1 90 ? 2.284 -17.304 -22.711 1.00 93.12 90 GLU A O 1
ATOM 733 N N . GLY A 1 91 ? 3.240 -15.562 -23.780 1.00 67.88 91 GLY A N 1
ATOM 734 C CA . GLY A 1 91 ? 2.229 -15.381 -24.835 1.00 67.88 91 GLY A CA 1
ATOM 735 C C . GLY A 1 91 ? 2.550 -16.120 -26.128 1.00 67.88 91 GLY A C 1
ATOM 736 O O . GLY A 1 91 ? 1.581 -16.402 -26.868 1.00 67.88 91 GLY A O 1
#

pLDDT: mean 92.46, std 8.79, range [44.22, 97.88]